Protein AF-A0A349LLX9-F1 (afdb_monomer)

Mean predicted aligned error: 4.45 Å

Nearest PDB structures (foldseek):
  3tfz-assembly1_B  TM=7.597E-01  e=1.942E-01  Streptomyces sp. R1128
  3qsz-assembly1_A  TM=7.646E-01  e=7.397E-01  Xanthomonas citri
  4gjt-assembly1_A-2  TM=5.161E-01  e=1.278E+00  Measles virus strain Ichinose-B95a
  8th5-assembly2_B  TM=6.497E-01  e=3.592E+00  Homo sapiens
  3px3-assembly1_D  TM=4.288E-01  e=2.347E+00  Streptomyces fradiae

Sequence (88 aa):
MHINTNYTVPIQPCNAYAFLIDYEASQNIAGVVDVKILSRSANKVSISRVLEEEILFFHVELKTVVEYTEVPYNLLSFEQVGGDAKYL

Secondary structure (DSSP, 8-state):
---------S--HHHHHHHHT--GGGGGSTTEEEEEEEEEETTEEEEEEEEEEEETTEEEEEEEEEEEEEETTTEEEEEEEEEEEEE-

pLDDT: mean 91.9, std 6.92, range [55.88, 97.56]

Solvent-accessible surface area (backbone atoms only — not comparable to full-atom values): 5362 Å² total; per-residue (Å²): 140,89,89,85,87,86,86,87,73,103,66,55,57,68,61,49,39,55,58,72,69,42,65,73,65,50,52,75,41,88,43,39,77,43,74,42,81,74,47,76,55,98,51,36,38,33,32,39,37,32,33,49,46,80,59,96,90,42,51,34,43,38,39,36,29,38,39,35,41,59,41,88,74,76,47,77,48,75,47,76,79,45,71,53,77,46,83,108

Foldseek 3Di:
DDDDDDDDDPDDLQVVQVVVPPQVCCCVPAQWPDKDFPDDDDQKTKMWTWGWDDDPPWTKIKIWIKMWGDDRSPDIDIDTPDIDMDTD

Radius of gyration: 14.86 Å; Cα contacts (8 Å, |Δi|>4): 143; chains: 1; bounding box: 31×29×37 Å

Structure (mmCIF, N/CA/C/O backbone):
data_AF-A0A349LLX9-F1
#
_entry.id   AF-A0A349LLX9-F1
#
loop_
_atom_site.group_PDB
_atom_site.id
_atom_site.type_symbol
_atom_site.label_atom_id
_atom_site.label_alt_id
_atom_site.label_comp_id
_atom_site.label_asym_id
_atom_site.label_entity_id
_atom_site.label_seq_id
_atom_site.pdbx_PDB_ins_code
_atom_site.Cartn_x
_atom_site.Cartn_y
_atom_site.Cartn_z
_atom_site.occupancy
_atom_site.B_iso_or_equiv
_atom_site.auth_seq_id
_atom_site.auth_comp_id
_atom_site.auth_asym_id
_atom_site.auth_atom_id
_atom_site.pdbx_PDB_model_num
ATOM 1 N N . MET A 1 1 ? 13.679 -1.068 16.448 1.00 66.06 1 MET A N 1
ATOM 2 C CA . MET A 1 1 ? 13.945 -2.425 15.920 1.00 66.06 1 MET A CA 1
ATOM 3 C C . MET A 1 1 ? 13.794 -2.349 14.410 1.00 66.06 1 MET A C 1
ATOM 5 O O . MET A 1 1 ? 12.830 -1.743 13.972 1.00 66.06 1 MET A O 1
ATOM 9 N N . HIS A 1 2 ? 14.745 -2.862 13.631 1.00 85.81 2 HIS A N 1
ATOM 10 C CA . HIS A 1 2 ? 14.688 -2.847 12.164 1.00 85.81 2 HIS A CA 1
ATOM 11 C C . HIS A 1 2 ? 14.788 -4.290 11.671 1.00 85.81 2 HIS A C 1
ATOM 13 O O . HIS A 1 2 ? 15.712 -5.000 12.067 1.00 85.81 2 HIS A O 1
ATOM 19 N N . ILE A 1 3 ? 13.829 -4.726 10.858 1.00 93.06 3 ILE A N 1
ATOM 20 C CA . ILE A 1 3 ? 13.758 -6.088 10.318 1.00 93.06 3 ILE A CA 1
ATOM 21 C C . ILE A 1 3 ? 14.006 -5.994 8.813 1.00 93.06 3 ILE A C 1
ATOM 23 O O . ILE A 1 3 ? 13.398 -5.166 8.141 1.00 93.06 3 ILE A O 1
ATOM 27 N N . ASN A 1 4 ? 14.909 -6.823 8.289 1.00 94.81 4 ASN A N 1
ATOM 28 C CA . ASN A 1 4 ? 15.200 -6.916 6.860 1.00 94.81 4 ASN A CA 1
ATOM 29 C C . ASN A 1 4 ? 14.980 -8.361 6.396 1.00 94.81 4 ASN A C 1
ATOM 31 O O . ASN A 1 4 ? 15.384 -9.300 7.082 1.00 94.81 4 ASN A O 1
ATOM 35 N N . THR A 1 5 ? 14.321 -8.526 5.253 1.00 95.56 5 THR A N 1
ATOM 36 C CA . THR A 1 5 ? 14.043 -9.819 4.629 1.00 95.56 5 THR A CA 1
ATOM 37 C C . THR A 1 5 ? 14.109 -9.679 3.113 1.00 95.56 5 THR A C 1
ATOM 39 O O . THR A 1 5 ? 13.809 -8.613 2.578 1.00 95.56 5 THR A O 1
ATOM 42 N N . ASN A 1 6 ? 14.485 -10.760 2.428 1.00 95.19 6 ASN A N 1
ATOM 43 C CA . ASN A 1 6 ? 14.604 -10.808 0.976 1.00 95.19 6 ASN A CA 1
ATOM 44 C C . ASN A 1 6 ? 13.865 -12.031 0.429 1.00 95.19 6 ASN A C 1
ATOM 46 O O . ASN A 1 6 ? 13.929 -13.116 1.006 1.00 95.19 6 ASN A O 1
ATOM 50 N N . TYR A 1 7 ? 13.214 -11.862 -0.718 1.00 93.50 7 TYR A N 1
ATOM 51 C CA . TYR A 1 7 ? 12.565 -12.934 -1.467 1.00 93.50 7 TYR A CA 1
ATOM 52 C C . TYR A 1 7 ? 12.903 -12.806 -2.956 1.00 93.50 7 TYR A C 1
ATOM 54 O O . TYR A 1 7 ? 13.251 -11.731 -3.440 1.00 93.50 7 TYR A O 1
ATOM 62 N N . THR A 1 8 ? 12.833 -13.912 -3.694 1.00 95.38 8 THR A N 1
ATOM 63 C CA . THR A 1 8 ? 13.112 -13.942 -5.136 1.00 95.38 8 THR A CA 1
ATOM 64 C C . THR A 1 8 ? 11.950 -14.593 -5.863 1.00 95.38 8 THR A C 1
ATOM 66 O O . THR A 1 8 ? 11.496 -15.668 -5.481 1.00 95.38 8 THR A O 1
ATOM 69 N N . VAL A 1 9 ? 11.476 -13.934 -6.917 1.00 94.75 9 VAL A N 1
ATOM 70 C CA . VAL A 1 9 ? 10.335 -14.366 -7.729 1.00 94.75 9 VAL A CA 1
ATOM 71 C C . VAL A 1 9 ? 10.663 -14.206 -9.218 1.00 94.75 9 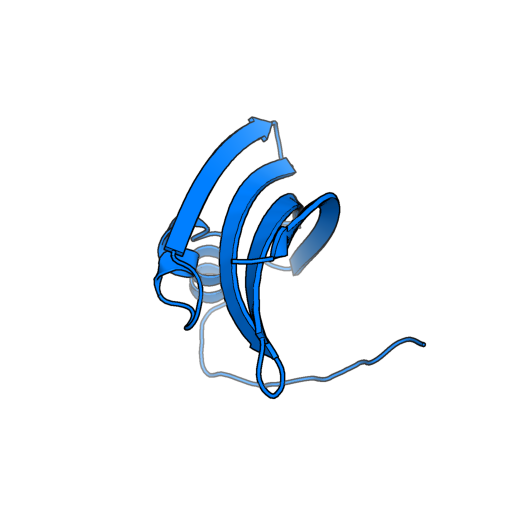VAL A C 1
ATOM 73 O O . VAL A 1 9 ? 11.344 -13.246 -9.586 1.00 94.75 9 VAL A O 1
ATOM 76 N N . PRO A 1 10 ? 10.198 -15.115 -10.096 1.00 96.56 10 PRO A N 1
ATOM 77 C CA . PRO A 1 10 ? 10.473 -15.058 -11.531 1.00 96.56 10 PRO A CA 1
ATOM 78 C C . PRO A 1 10 ? 9.532 -14.067 -12.244 1.00 96.56 10 PRO A C 1
ATOM 80 O O . PRO A 1 10 ? 8.699 -14.456 -13.058 1.00 96.56 10 PRO A O 1
ATOM 83 N N . ILE A 1 11 ? 9.645 -12.777 -11.925 1.00 96.06 11 ILE A N 1
ATOM 84 C CA . ILE A 1 11 ? 8.827 -11.694 -12.492 1.00 96.06 11 ILE A CA 1
ATOM 85 C C . ILE A 1 11 ? 9.723 -10.605 -13.095 1.00 96.06 11 ILE A C 1
ATOM 87 O O . ILE A 1 11 ? 10.796 -10.299 -12.579 1.00 96.06 11 ILE A O 1
ATOM 91 N N . GLN A 1 12 ? 9.296 -10.015 -14.211 1.00 95.62 12 GLN A N 1
ATOM 92 C CA . GLN A 1 12 ? 10.019 -8.907 -14.839 1.00 95.62 12 GLN A CA 1
ATOM 93 C C . GLN A 1 12 ? 9.860 -7.610 -14.023 1.00 95.62 12 GLN A C 1
ATOM 95 O O . GLN A 1 12 ? 8.776 -7.387 -13.479 1.00 95.62 12 GLN A O 1
ATOM 100 N N . PRO A 1 13 ? 10.864 -6.706 -13.992 1.00 92.62 13 PRO A N 1
ATOM 101 C CA . PRO A 1 13 ? 10.808 -5.481 -13.186 1.00 92.62 13 PRO A CA 1
ATOM 102 C C . PRO A 1 13 ? 9.575 -4.603 -13.432 1.00 92.62 13 PRO A C 1
ATOM 104 O O . PRO A 1 13 ? 9.004 -4.077 -12.482 1.00 92.62 13 PRO A O 1
ATOM 107 N N . CYS A 1 14 ? 9.113 -4.479 -14.682 1.00 93.81 14 CYS A N 1
ATOM 108 C CA . CYS A 1 14 ? 7.912 -3.699 -14.994 1.00 93.81 14 CYS A CA 1
ATOM 109 C C . CYS A 1 14 ? 6.641 -4.316 -14.402 1.00 93.81 14 CYS A C 1
ATOM 111 O O . CYS A 1 14 ? 5.817 -3.597 -13.846 1.00 93.81 14 CYS A O 1
ATOM 113 N N . ASN A 1 15 ? 6.515 -5.643 -14.471 1.00 95.38 15 ASN A N 1
ATOM 114 C CA . ASN A 1 15 ? 5.376 -6.365 -13.905 1.00 95.38 15 ASN A CA 1
ATOM 115 C C . ASN A 1 15 ? 5.421 -6.341 -12.373 1.00 95.38 15 ASN A C 1
ATOM 11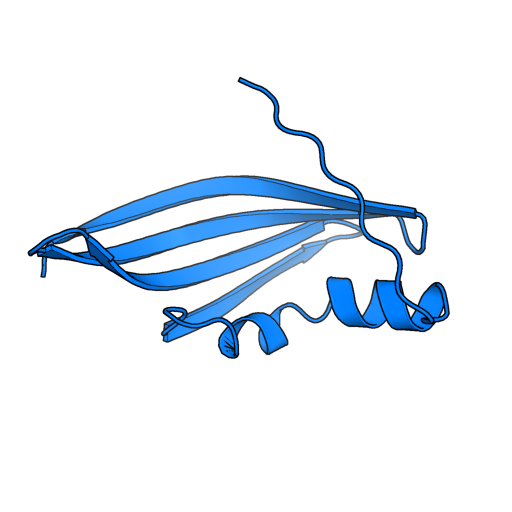7 O O . ASN A 1 15 ? 4.383 -6.206 -11.736 1.00 95.38 15 ASN A O 1
ATOM 121 N N . ALA A 1 16 ? 6.619 -6.417 -11.782 1.00 94.12 16 ALA A N 1
ATOM 122 C CA . ALA A 1 16 ? 6.807 -6.262 -10.343 1.00 94.12 16 ALA A CA 1
ATOM 123 C C . ALA A 1 16 ? 6.390 -4.865 -9.875 1.00 94.12 16 ALA A C 1
ATOM 125 O O . ALA A 1 16 ? 5.640 -4.737 -8.915 1.00 94.12 16 ALA A O 1
ATOM 126 N N . TYR A 1 17 ? 6.835 -3.819 -10.575 1.00 94.88 17 TYR A N 1
ATOM 127 C CA . TYR A 1 17 ? 6.449 -2.451 -10.250 1.00 94.88 17 TYR A CA 1
ATOM 128 C C . TYR A 1 17 ? 4.936 -2.248 -10.387 1.00 94.88 17 TYR A C 1
ATOM 130 O O . TYR A 1 17 ? 4.323 -1.760 -9.446 1.00 94.88 17 TYR A O 1
ATOM 138 N N . ALA A 1 18 ? 4.327 -2.701 -11.491 1.00 94.94 18 ALA A N 1
ATOM 139 C CA . ALA A 1 18 ? 2.879 -2.622 -11.696 1.00 94.94 18 ALA A CA 1
ATOM 140 C C . ALA A 1 18 ? 2.090 -3.340 -10.588 1.00 94.94 18 ALA A C 1
ATOM 142 O O . ALA A 1 18 ? 1.105 -2.802 -10.097 1.00 94.94 18 ALA A O 1
ATOM 143 N N . PHE A 1 19 ? 2.561 -4.514 -10.154 1.00 93.25 19 PHE A N 1
ATOM 144 C CA . PHE A 1 19 ? 1.976 -5.255 -9.037 1.00 93.25 19 PHE A CA 1
ATOM 145 C C . PHE A 1 19 ? 2.075 -4.489 -7.709 1.00 93.25 19 PHE A C 1
ATOM 147 O O . PHE A 1 19 ? 1.115 -4.443 -6.949 1.00 93.25 19 PHE A O 1
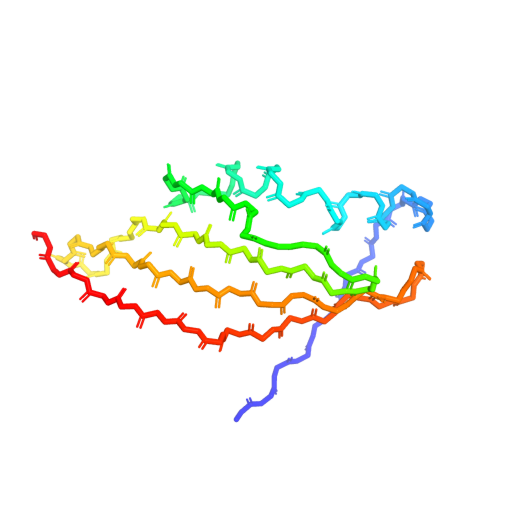ATOM 154 N N . LEU A 1 20 ? 3.224 -3.872 -7.420 1.00 93.44 20 LEU A N 1
ATOM 155 C CA . LEU A 1 20 ? 3.451 -3.158 -6.160 1.00 93.44 20 LEU A CA 1
ATOM 156 C C . LEU A 1 20 ? 2.642 -1.856 -6.041 1.00 93.44 20 LEU A C 1
ATOM 158 O O . LEU A 1 20 ? 2.306 -1.461 -4.925 1.00 93.44 20 LEU A O 1
ATOM 162 N N . ILE A 1 21 ? 2.344 -1.189 -7.160 1.00 94.94 21 ILE A N 1
ATOM 163 C CA . ILE A 1 21 ? 1.571 0.068 -7.185 1.00 94.94 21 ILE A CA 1
ATOM 164 C C . ILE A 1 21 ? 0.071 -0.140 -7.430 1.00 94.94 21 ILE A C 1
ATOM 166 O O . ILE A 1 21 ? -0.678 0.838 -7.513 1.00 94.94 21 ILE A O 1
ATOM 170 N N . ASP A 1 22 ? -0.383 -1.389 -7.559 1.00 94.69 22 ASP A N 1
ATOM 171 C CA . ASP A 1 22 ? -1.807 -1.718 -7.599 1.00 94.69 22 ASP A CA 1
ATOM 172 C C . ASP A 1 22 ? -2.392 -1.648 -6.184 1.00 94.69 22 ASP A C 1
ATOM 174 O O . ASP A 1 22 ? -2.603 -2.630 -5.470 1.00 94.69 22 ASP A O 1
ATOM 178 N N . TYR A 1 23 ? -2.586 -0.414 -5.739 1.00 93.56 23 TYR A N 1
ATOM 179 C CA . TYR A 1 23 ? -3.036 -0.118 -4.394 1.00 93.56 23 TYR A CA 1
ATOM 180 C C . TYR A 1 23 ? -4.458 -0.594 -4.115 1.00 93.56 23 TYR A C 1
ATOM 182 O O . TYR A 1 23 ? -4.762 -0.946 -2.977 1.00 93.56 23 TYR A O 1
ATOM 190 N N . GLU A 1 24 ? -5.327 -0.617 -5.121 1.00 91.62 24 GLU A N 1
ATOM 191 C CA . GLU A 1 24 ? -6.706 -1.084 -4.969 1.00 91.62 24 GLU A CA 1
ATOM 192 C C . GLU A 1 24 ? -6.745 -2.607 -4.805 1.00 91.62 24 GLU A C 1
ATOM 194 O O . GLU A 1 24 ? -7.509 -3.106 -3.979 1.00 91.62 24 GLU A O 1
ATOM 199 N 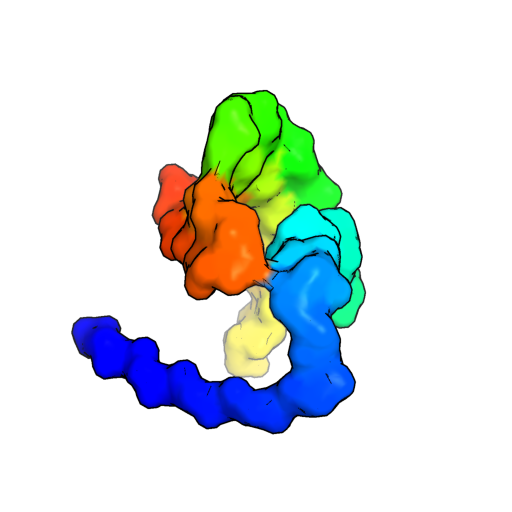N . ALA A 1 25 ? -5.824 -3.344 -5.443 1.00 91.12 25 ALA A N 1
ATOM 200 C CA . ALA A 1 25 ? -5.666 -4.777 -5.202 1.00 91.12 25 ALA A CA 1
ATOM 201 C C . ALA A 1 25 ? -5.313 -5.129 -3.746 1.00 91.12 25 ALA A C 1
ATOM 203 O O . ALA A 1 25 ? -5.487 -6.286 -3.354 1.00 91.12 25 ALA A O 1
ATOM 204 N N . SER A 1 26 ? -4.894 -4.160 -2.917 1.00 85.12 26 SER A N 1
ATOM 205 C CA . SER A 1 26 ? -4.714 -4.386 -1.475 1.00 85.12 26 SER A CA 1
ATOM 206 C C . SER A 1 26 ? -6.011 -4.733 -0.730 1.00 85.12 26 SER A C 1
ATOM 208 O O . SER A 1 26 ? -5.923 -5.295 0.356 1.00 85.12 26 SER A O 1
ATOM 210 N N . GLN A 1 27 ? -7.192 -4.523 -1.328 1.00 89.88 27 GLN A N 1
ATOM 211 C CA . GLN A 1 27 ? -8.466 -5.066 -0.822 1.00 89.88 27 GLN A CA 1
ATOM 212 C C . GLN A 1 27 ? -8.486 -6.601 -0.740 1.00 89.88 27 GLN A C 1
ATOM 214 O O . GLN A 1 27 ? -9.281 -7.165 -0.000 1.00 89.88 27 GLN A O 1
ATOM 219 N N . ASN A 1 28 ? -7.612 -7.294 -1.478 1.00 88.50 28 ASN A N 1
ATOM 220 C CA . ASN A 1 28 ? -7.523 -8.757 -1.436 1.00 88.50 28 ASN A CA 1
ATOM 221 C C . ASN A 1 28 ? -6.689 -9.283 -0.255 1.00 88.50 28 ASN A C 1
ATOM 223 O O . ASN A 1 28 ? -6.566 -10.497 -0.082 1.00 88.50 28 ASN A O 1
ATOM 227 N N . ILE A 1 29 ? -6.067 -8.399 0.531 1.00 87.38 29 ILE A N 1
ATOM 228 C CA . ILE A 1 29 ? -5.349 -8.787 1.745 1.00 87.38 29 ILE A CA 1
ATOM 229 C C . ILE A 1 29 ? -6.390 -9.131 2.813 1.00 87.38 29 ILE A C 1
ATOM 231 O O . ILE A 1 29 ? -7.324 -8.369 3.046 1.00 87.38 29 ILE A O 1
ATOM 235 N N . ALA A 1 30 ? -6.227 -10.283 3.467 1.00 88.94 30 ALA A N 1
ATOM 236 C CA . ALA A 1 30 ? -7.116 -10.698 4.547 1.00 88.94 30 ALA A CA 1
ATOM 237 C C . ALA A 1 30 ? -7.206 -9.611 5.634 1.00 88.94 30 ALA A C 1
ATOM 239 O O . ALA A 1 30 ? -6.192 -9.021 5.998 1.00 88.94 30 ALA A O 1
ATOM 240 N N . GLY A 1 31 ? -8.421 -9.346 6.115 1.00 90.19 31 GLY A N 1
ATOM 241 C CA . GLY A 1 31 ? -8.695 -8.308 7.111 1.00 90.19 31 GLY A CA 1
ATOM 242 C C . GLY A 1 31 ? -8.904 -6.906 6.530 1.00 90.19 31 GLY A C 1
ATOM 243 O O . GLY A 1 31 ? -9.474 -6.064 7.209 1.00 90.19 31 GLY A O 1
ATOM 244 N N . VAL A 1 32 ? -8.530 -6.619 5.277 1.00 92.31 32 VAL A N 1
ATOM 245 C CA . VAL A 1 32 ? -8.829 -5.314 4.660 1.00 92.31 32 VAL A CA 1
ATOM 246 C C . VAL A 1 32 ? -10.305 -5.249 4.268 1.00 92.31 32 VAL A C 1
ATOM 248 O O . VAL A 1 32 ? -10.754 -6.008 3.412 1.00 92.31 32 VAL A O 1
ATOM 251 N N . VAL A 1 33 ? -11.049 -4.313 4.858 1.00 93.88 33 VAL A N 1
ATOM 252 C CA . VAL A 1 33 ? -12.485 -4.122 4.585 1.00 93.88 33 VAL A CA 1
ATOM 253 C C . VAL A 1 33 ? -12.779 -2.905 3.712 1.00 93.88 33 VAL A C 1
ATOM 255 O O . VAL A 1 33 ? -13.781 -2.890 3.004 1.00 93.88 33 VAL A O 1
ATOM 258 N N . ASP A 1 34 ? -11.900 -1.900 3.713 1.00 94.44 34 ASP A N 1
ATOM 259 C CA . ASP A 1 34 ? -12.012 -0.747 2.817 1.00 94.44 34 ASP A CA 1
ATOM 260 C C . ASP A 1 34 ? -10.637 -0.210 2.414 1.00 94.44 34 ASP A C 1
ATOM 262 O O . ASP A 1 34 ? -9.680 -0.220 3.195 1.00 94.44 34 ASP A O 1
ATOM 266 N N . VAL A 1 35 ? -10.552 0.286 1.180 1.00 95.19 35 VAL A N 1
ATOM 267 C CA . VAL A 1 35 ? -9.361 0.936 0.624 1.00 95.19 35 VAL A CA 1
ATOM 268 C C . VAL A 1 35 ? -9.813 2.093 -0.242 1.00 95.19 35 V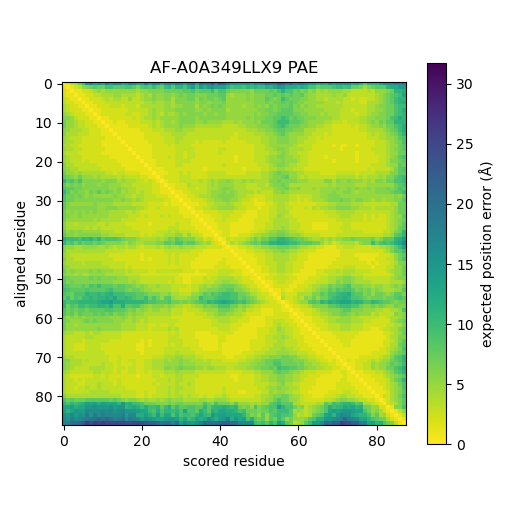AL A C 1
ATOM 270 O O . VAL A 1 35 ? -10.634 1.924 -1.142 1.00 95.19 35 VAL A O 1
ATOM 273 N N . LYS A 1 36 ? -9.215 3.262 -0.025 1.00 95.75 36 LYS A N 1
ATOM 274 C CA . LYS A 1 36 ? -9.497 4.447 -0.825 1.00 95.75 36 LYS A CA 1
ATOM 275 C C . LYS A 1 36 ? -8.236 5.259 -1.059 1.00 95.75 36 LYS A C 1
ATOM 277 O O . LYS A 1 36 ? -7.537 5.642 -0.124 1.00 95.75 36 LYS A O 1
ATOM 282 N N . ILE A 1 37 ? -7.975 5.572 -2.324 1.00 96.44 37 ILE A N 1
ATOM 283 C CA . ILE A 1 37 ? -6.926 6.519 -2.699 1.00 96.44 37 ILE A CA 1
ATOM 284 C C . ILE A 1 37 ? -7.402 7.922 -2.307 1.00 96.44 37 ILE A C 1
ATOM 286 O O . ILE A 1 37 ? -8.418 8.409 -2.802 1.00 96.44 37 ILE A O 1
ATOM 290 N N . LEU A 1 38 ? -6.676 8.565 -1.397 1.00 96.50 38 LEU A N 1
ATOM 291 C CA . LEU A 1 38 ? -6.961 9.925 -0.940 1.00 96.50 38 LEU A CA 1
ATOM 292 C C . LEU A 1 38 ? -6.350 10.962 -1.877 1.00 96.50 38 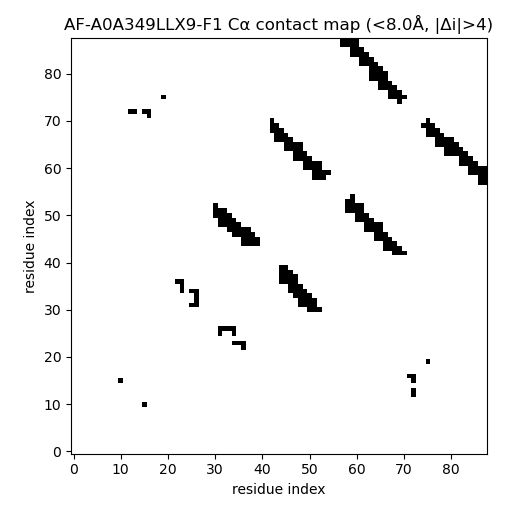LEU A C 1
ATOM 294 O O . LEU A 1 38 ? -6.970 11.983 -2.170 1.00 96.50 38 LEU A O 1
ATOM 298 N N . SER A 1 39 ? -5.126 10.712 -2.340 1.00 96.44 39 SER A N 1
ATOM 299 C CA . SER A 1 39 ? -4.418 11.612 -3.243 1.00 96.44 39 SER A CA 1
ATOM 300 C C . SER A 1 39 ? -3.340 10.885 -4.040 1.00 96.44 39 SER A C 1
ATOM 302 O O . SER A 1 39 ? -2.817 9.845 -3.636 1.00 96.44 39 SER A O 1
ATOM 304 N N . ARG A 1 40 ? -2.992 11.471 -5.186 1.00 95.94 40 ARG A N 1
ATOM 305 C CA . ARG A 1 40 ? -1.850 11.083 -6.012 1.00 95.94 40 ARG A CA 1
ATOM 306 C C . ARG A 1 40 ? -1.173 12.354 -6.509 1.00 95.94 40 ARG A C 1
ATOM 308 O O . ARG A 1 40 ? -1.824 13.189 -7.132 1.00 95.94 40 ARG A O 1
ATOM 315 N N . SER A 1 41 ? 0.110 12.514 -6.210 1.00 93.31 41 SER A N 1
ATOM 316 C CA . SER A 1 41 ? 0.892 13.692 -6.590 1.00 93.31 41 SER A CA 1
ATOM 317 C C . SER A 1 41 ? 2.323 13.295 -6.919 1.00 93.31 41 SER A C 1
ATOM 319 O O . SER A 1 41 ? 3.036 12.787 -6.058 1.00 93.31 41 SER A O 1
ATOM 321 N N . ALA A 1 42 ? 2.747 13.550 -8.159 1.00 92.75 42 ALA A N 1
ATOM 322 C CA . ALA A 1 42 ? 4.055 13.157 -8.676 1.00 92.75 42 ALA A CA 1
ATOM 323 C C . ALA A 1 42 ? 4.355 11.671 -8.405 1.00 92.75 42 ALA A C 1
ATOM 325 O O . ALA A 1 42 ? 3.773 10.807 -9.054 1.00 92.75 42 ALA A O 1
ATOM 326 N N . ASN A 1 43 ? 5.238 11.386 -7.450 1.00 95.12 43 ASN A N 1
ATOM 327 C CA . ASN A 1 43 ? 5.640 10.044 -7.049 1.00 95.12 43 ASN A CA 1
ATOM 328 C C . ASN A 1 43 ? 5.128 9.646 -5.655 1.00 95.12 43 ASN A C 1
ATOM 330 O O . ASN A 1 43 ? 5.656 8.713 -5.056 1.00 95.12 43 ASN A O 1
ATOM 334 N N . LYS A 1 44 ? 4.145 10.371 -5.116 1.00 96.94 44 LYS A N 1
ATOM 335 C CA . LYS A 1 44 ? 3.521 10.090 -3.825 1.00 96.94 44 LYS A CA 1
ATOM 336 C C . LYS A 1 44 ? 2.052 9.728 -3.974 1.00 96.94 44 LYS A C 1
ATOM 338 O O . LYS A 1 44 ? 1.312 10.387 -4.711 1.00 96.94 44 LYS A O 1
ATOM 343 N N . VAL A 1 45 ? 1.620 8.719 -3.224 1.00 97.56 45 VAL A N 1
ATOM 344 C CA . VAL A 1 45 ? 0.225 8.262 -3.183 1.00 97.56 45 VAL A CA 1
ATOM 345 C C . VAL A 1 45 ? -0.203 8.086 -1.736 1.00 97.56 45 VAL A C 1
ATOM 347 O O . VAL A 1 45 ? 0.446 7.368 -0.984 1.00 97.56 45 VAL A O 1
ATOM 350 N N . SER A 1 46 ? -1.296 8.735 -1.340 1.00 97.06 46 SER A N 1
ATOM 351 C CA . SER A 1 46 ? -1.867 8.597 0.002 1.00 97.06 46 SER A CA 1
ATOM 352 C C . SER A 1 46 ? -3.135 7.760 -0.057 1.00 97.06 46 SER A C 1
ATOM 354 O O . SER A 1 46 ? -3.984 7.969 -0.928 1.00 97.06 46 SER A O 1
ATOM 356 N N . ILE A 1 47 ? -3.260 6.797 0.851 1.00 96.31 47 ILE A N 1
ATOM 357 C CA . ILE A 1 47 ? -4.328 5.795 0.847 1.00 96.31 47 ILE A CA 1
ATOM 358 C C . ILE A 1 47 ? -4.883 5.664 2.253 1.00 96.31 47 ILE A C 1
ATOM 360 O O . ILE A 1 47 ? -4.119 5.456 3.194 1.00 96.31 47 ILE A O 1
ATOM 364 N N . SER A 1 48 ? -6.206 5.731 2.390 1.00 95.44 48 SER A N 1
ATOM 365 C CA . SER A 1 48 ? -6.882 5.281 3.601 1.00 95.44 48 SER A CA 1
ATOM 366 C C . SER A 1 48 ? -7.223 3.803 3.491 1.00 95.44 48 SER A C 1
ATOM 368 O O . SER A 1 48 ? -7.719 3.359 2.453 1.00 95.44 48 SER A O 1
ATOM 370 N N . ARG A 1 49 ? -7.002 3.060 4.572 1.00 94.38 49 ARG A N 1
ATOM 371 C CA . ARG A 1 49 ? -7.430 1.669 4.711 1.00 94.38 49 ARG A CA 1
ATOM 372 C C . ARG A 1 49 ? -8.213 1.480 5.994 1.00 94.38 49 ARG A C 1
ATOM 374 O O . ARG A 1 49 ? -7.859 2.073 7.015 1.00 94.38 49 ARG A O 1
ATOM 381 N N . VAL A 1 50 ? -9.216 0.619 5.935 1.00 94.56 50 VAL A N 1
ATOM 382 C CA . VAL A 1 50 ? -9.888 0.074 7.112 1.00 94.56 50 VAL A CA 1
ATOM 383 C C . VAL A 1 50 ? -9.578 -1.416 7.167 1.00 94.56 50 VAL A C 1
ATOM 385 O O . VAL A 1 50 ? -9.729 -2.118 6.165 1.00 94.56 50 VAL A O 1
ATOM 388 N N . LEU A 1 51 ? -9.094 -1.868 8.318 1.00 92.81 51 LEU A N 1
ATOM 389 C CA . LEU A 1 51 ? -8.773 -3.259 8.611 1.00 92.81 51 LEU A CA 1
ATOM 390 C C . LEU A 1 51 ? -9.645 -3.738 9.771 1.00 92.81 51 LEU A C 1
ATOM 392 O O . LEU A 1 51 ? -9.787 -3.021 10.760 1.00 92.81 51 LEU A O 1
ATOM 396 N N . GLU A 1 52 ? -10.171 -4.947 9.666 1.00 93.56 52 GLU A N 1
ATOM 397 C CA . GLU A 1 52 ? -10.776 -5.689 10.766 1.00 93.56 52 GLU A CA 1
ATOM 398 C C . GLU A 1 52 ? -9.854 -6.850 11.136 1.00 93.56 52 GLU A C 1
ATOM 400 O O . GLU A 1 52 ? -9.480 -7.663 10.288 1.00 93.56 52 GLU A O 1
ATOM 405 N N . GLU A 1 53 ? -9.471 -6.914 12.408 1.00 89.94 53 GLU A N 1
ATOM 406 C CA . GLU A 1 53 ? -8.535 -7.910 12.927 1.00 89.94 53 GLU A CA 1
ATOM 407 C C . GLU A 1 53 ? -9.065 -8.525 14.225 1.00 89.94 53 GLU A C 1
ATOM 409 O O . GLU A 1 53 ? -9.665 -7.847 15.065 1.00 89.94 53 GLU A O 1
ATOM 414 N N . GLU A 1 54 ? -8.777 -9.813 14.414 1.00 90.38 54 GLU A N 1
ATOM 415 C CA . GLU A 1 54 ? -9.037 -10.534 15.661 1.00 90.38 54 GLU A CA 1
ATOM 416 C C . GLU A 1 54 ? -7.762 -10.566 16.506 1.00 90.38 54 GLU A C 1
ATOM 418 O O . GLU A 1 54 ? -6.835 -11.345 16.259 1.00 90.38 54 GLU A O 1
ATOM 423 N N . ILE A 1 55 ? -7.706 -9.720 17.533 1.00 86.44 55 ILE A N 1
ATOM 424 C CA . ILE A 1 55 ? -6.573 -9.666 18.459 1.00 86.44 55 ILE A CA 1
ATOM 425 C C . ILE A 1 55 ? -6.977 -10.362 19.754 1.00 86.44 55 ILE A C 1
ATOM 427 O O . ILE A 1 55 ? -7.629 -9.786 20.626 1.00 86.44 55 ILE A O 1
ATOM 431 N N . LEU A 1 56 ? -6.533 -11.613 19.898 1.00 88.88 56 LEU A N 1
ATOM 432 C CA . LEU A 1 56 ? -6.886 -12.511 21.003 1.00 88.88 56 LEU A CA 1
ATOM 433 C C . LEU A 1 56 ? -8.400 -12.772 21.086 1.00 88.88 56 LEU A C 1
ATOM 435 O O . LEU A 1 56 ? -8.882 -13.750 20.529 1.00 88.88 56 LEU A O 1
ATOM 439 N N . PHE A 1 57 ? -9.122 -11.930 21.821 1.00 88.00 57 PHE A N 1
ATOM 440 C CA . PHE A 1 57 ? -10.566 -12.005 22.069 1.00 88.00 57 PHE A CA 1
ATOM 441 C C . PHE A 1 57 ? -11.261 -10.659 21.811 1.00 88.00 57 PHE A C 1
ATOM 443 O O . PHE A 1 57 ? -12.388 -10.450 22.256 1.00 88.00 57 PHE A O 1
ATOM 450 N N . PHE A 1 58 ? -10.576 -9.739 21.129 1.00 87.62 58 PHE A N 1
ATOM 451 C CA . PHE A 1 58 ? -11.104 -8.444 20.729 1.00 87.62 58 PHE A CA 1
ATOM 452 C C . PHE A 1 58 ? -11.168 -8.356 19.209 1.00 87.62 58 PHE A C 1
ATOM 454 O O . PHE A 1 58 ? -10.144 -8.505 18.540 1.00 87.62 58 PHE A O 1
ATOM 461 N N . HIS A 1 59 ? -12.350 -8.020 18.707 1.00 90.88 59 HIS A N 1
ATOM 462 C CA . HIS A 1 59 ? -12.537 -7.592 17.333 1.00 90.88 59 HIS A CA 1
ATOM 463 C C . HIS A 1 59 ? -12.242 -6.089 17.252 1.00 90.88 59 HIS A C 1
ATOM 465 O O . HIS A 1 59 ? -12.846 -5.286 17.973 1.00 90.88 59 HIS A O 1
ATOM 471 N N . VAL A 1 60 ? -11.264 -5.698 16.437 1.00 91.88 60 VAL A N 1
ATOM 472 C CA . VAL A 1 60 ? -10.803 -4.305 16.355 1.00 91.88 60 VAL A CA 1
ATOM 473 C C . VAL A 1 60 ? -10.891 -3.810 14.921 1.00 91.88 60 VAL A C 1
ATOM 475 O O . VAL A 1 60 ? -10.373 -4.443 14.005 1.00 91.88 60 VAL A O 1
ATOM 478 N N . GLU A 1 61 ? -11.486 -2.630 14.756 1.00 93.38 61 GLU A N 1
ATOM 479 C CA . GLU A 1 61 ? -11.454 -1.875 13.506 1.00 93.38 61 GLU A CA 1
ATOM 480 C C . GLU A 1 61 ? -10.299 -0.866 13.565 1.00 93.38 61 GLU A C 1
ATOM 482 O O . GLU A 1 61 ? -10.239 -0.004 14.452 1.00 93.38 61 GLU A O 1
ATOM 487 N N . LEU A 1 62 ? -9.372 -0.966 12.616 1.00 91.75 62 LEU A N 1
ATOM 488 C CA . LEU A 1 62 ? -8.218 -0.084 12.479 1.00 91.75 62 LEU A CA 1
ATOM 489 C C . LEU A 1 62 ? -8.357 0.748 11.211 1.00 91.75 62 LEU A C 1
ATOM 491 O O . LEU A 1 62 ? -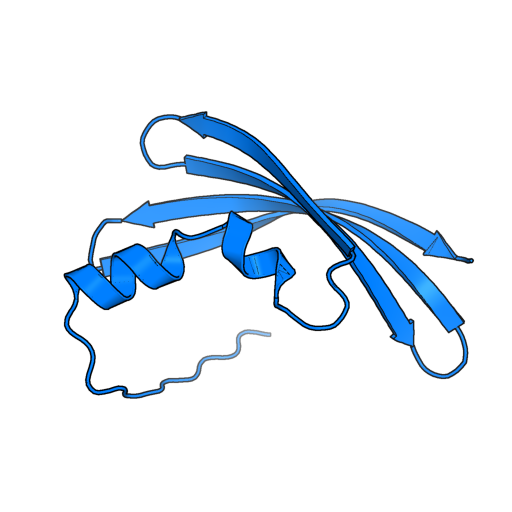8.359 0.219 10.100 1.00 91.75 62 LEU A O 1
ATOM 495 N N . LYS A 1 63 ? -8.399 2.068 11.365 1.00 94.50 63 LYS A N 1
ATOM 496 C CA . LYS A 1 63 ? -8.347 3.011 10.247 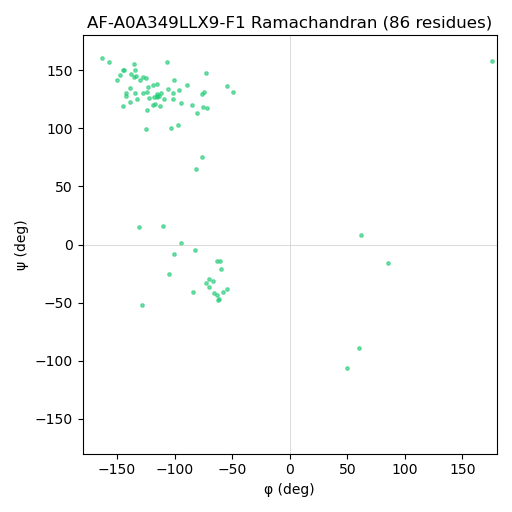1.00 94.50 63 LYS A CA 1
ATOM 497 C C . LYS A 1 63 ? -6.949 3.560 10.155 1.00 94.50 63 LYS A C 1
ATOM 499 O O . LYS A 1 63 ? -6.383 4.004 11.148 1.00 94.50 63 LYS A O 1
ATOM 504 N N . THR A 1 64 ? -6.372 3.531 8.966 1.00 94.25 64 THR A N 1
ATOM 505 C CA . THR A 1 64 ? -5.007 4.006 8.740 1.00 94.25 64 THR A CA 1
ATOM 506 C C . THR A 1 64 ? -4.944 4.867 7.497 1.00 94.25 64 THR A C 1
ATOM 508 O O . THR A 1 64 ? -5.707 4.672 6.552 1.00 94.25 64 THR A O 1
ATOM 511 N N . VAL A 1 65 ? -4.016 5.819 7.498 1.00 95.88 65 VAL A N 1
ATOM 512 C CA . VAL A 1 65 ? -3.601 6.542 6.299 1.00 95.88 65 VAL A CA 1
ATOM 513 C C . VAL A 1 65 ? -2.131 6.238 6.061 1.00 95.88 65 VAL A C 1
ATOM 515 O O . VAL A 1 65 ? -1.290 6.500 6.923 1.00 95.88 65 VAL A O 1
ATOM 518 N N . VAL A 1 66 ? -1.829 5.678 4.895 1.00 95.31 66 VAL A N 1
ATOM 519 C CA . VAL A 1 66 ? -0.476 5.305 4.479 1.00 95.31 66 VAL A CA 1
ATOM 520 C C . VAL A 1 66 ? -0.081 6.156 3.281 1.00 95.31 66 VAL A C 1
ATOM 522 O O . VAL A 1 66 ? -0.831 6.255 2.309 1.00 95.31 66 VAL A O 1
ATOM 525 N N . GLU A 1 67 ? 1.092 6.775 3.350 1.00 97.25 67 GLU A N 1
ATOM 526 C CA . GLU A 1 67 ? 1.709 7.484 2.235 1.00 97.25 67 GLU A CA 1
ATOM 527 C C . GLU A 1 67 ? 2.803 6.614 1.617 1.00 97.25 67 GLU A C 1
ATOM 529 O O . GLU A 1 67 ? 3.726 6.167 2.295 1.00 97.25 67 GLU A O 1
ATOM 534 N N . TYR A 1 68 ? 2.697 6.382 0.316 1.00 97.06 68 TYR A N 1
ATOM 535 C CA . TYR A 1 68 ? 3.665 5.660 -0.492 1.00 97.06 68 TYR A CA 1
ATOM 536 C C . TYR A 1 68 ? 4.531 6.641 -1.272 1.00 97.06 68 TYR A C 1
ATOM 538 O O . TYR A 1 68 ? 4.022 7.636 -1.785 1.00 97.06 68 TYR A O 1
ATOM 546 N N . THR A 1 69 ? 5.825 6.343 -1.396 1.00 97.56 69 THR A N 1
ATOM 547 C CA . THR A 1 69 ? 6.746 7.042 -2.299 1.00 97.56 69 THR A CA 1
ATOM 548 C C . THR A 1 69 ? 7.307 6.057 -3.317 1.00 97.56 69 THR A C 1
ATOM 550 O O . THR A 1 69 ? 7.957 5.068 -2.972 1.00 97.56 69 THR A O 1
ATOM 553 N N . GLU A 1 70 ? 7.053 6.340 -4.587 1.00 96.94 70 GLU A N 1
ATOM 554 C CA . GLU A 1 70 ? 7.404 5.496 -5.719 1.00 96.94 70 GLU A CA 1
ATOM 555 C C . GLU A 1 70 ? 8.733 5.945 -6.349 1.00 96.94 70 GLU A C 1
ATOM 557 O O . GLU A 1 70 ? 8.953 7.125 -6.638 1.00 96.94 70 GLU A O 1
ATOM 562 N N . VAL A 1 71 ? 9.622 4.987 -6.605 1.00 95.50 71 VAL A N 1
ATOM 563 C CA . VAL A 1 71 ? 10.782 5.130 -7.491 1.00 95.50 71 VAL A CA 1
ATOM 564 C C . VAL A 1 71 ? 10.678 4.009 -8.530 1.00 95.50 71 VAL A C 1
ATOM 566 O O . VAL A 1 71 ? 11.016 2.862 -8.214 1.00 95.50 71 VAL A O 1
ATOM 569 N N . PRO A 1 72 ? 10.182 4.302 -9.748 1.00 93.50 72 PRO A N 1
ATOM 570 C CA . PRO A 1 72 ? 9.833 3.280 -10.730 1.00 93.50 72 PRO A CA 1
ATOM 571 C C . PRO A 1 72 ? 10.935 2.241 -10.936 1.00 93.50 72 PRO A C 1
ATOM 573 O O . PRO A 1 72 ? 12.103 2.586 -11.120 1.00 93.50 72 PRO A O 1
ATOM 576 N N . TYR A 1 73 ? 10.542 0.965 -10.899 1.00 92.81 73 TYR A N 1
ATOM 577 C CA . TYR A 1 73 ? 11.413 -0.204 -11.101 1.00 92.81 73 TYR A CA 1
ATOM 578 C C . TYR A 1 73 ? 12.558 -0.383 -10.088 1.00 92.81 73 TYR A C 1
ATOM 580 O O . TYR A 1 73 ? 13.399 -1.257 -10.291 1.00 92.81 73 TYR A O 1
ATOM 588 N N . ASN A 1 74 ? 12.605 0.414 -9.016 1.00 91.62 74 ASN A N 1
ATOM 589 C CA . ASN A 1 74 ? 13.709 0.398 -8.056 1.00 91.62 74 ASN A CA 1
ATOM 590 C C . ASN A 1 74 ? 13.230 0.256 -6.607 1.00 91.62 74 ASN A C 1
ATOM 592 O O . ASN A 1 74 ? 13.697 -0.620 -5.885 1.00 91.62 74 ASN A O 1
ATOM 596 N N . LEU A 1 75 ? 12.292 1.103 -6.173 1.00 93.62 75 LEU A N 1
ATOM 597 C CA . LEU A 1 75 ? 11.871 1.154 -4.777 1.00 93.62 75 LEU A CA 1
ATOM 598 C C . LEU A 1 75 ? 10.414 1.592 -4.650 1.00 93.62 75 LEU A C 1
ATOM 600 O O . LEU A 1 75 ? 9.958 2.506 -5.332 1.00 93.62 75 LEU A O 1
ATOM 604 N N . LEU A 1 76 ? 9.718 0.978 -3.703 1.00 95.69 76 LEU A N 1
ATOM 605 C CA . LEU A 1 76 ? 8.483 1.494 -3.139 1.00 95.69 76 LEU A CA 1
ATOM 606 C C . LEU A 1 76 ? 8.688 1.596 -1.628 1.00 95.69 76 LEU A C 1
ATOM 608 O O . LEU A 1 76 ? 8.910 0.577 -0.974 1.00 95.69 76 LEU A O 1
ATOM 612 N N . SER A 1 77 ? 8.647 2.807 -1.081 1.00 96.00 77 SER A N 1
ATOM 613 C CA . SER A 1 77 ? 8.647 3.021 0.369 1.00 96.00 77 SER A CA 1
ATOM 614 C C . SER A 1 77 ? 7.266 3.455 0.842 1.00 96.00 77 SER A C 1
ATOM 616 O O . SER A 1 77 ? 6.462 3.965 0.059 1.00 96.00 77 SER A O 1
ATOM 618 N N . PHE A 1 78 ? 6.979 3.230 2.121 1.00 95.12 78 PHE A N 1
ATOM 619 C CA . PHE A 1 78 ? 5.713 3.615 2.728 1.00 95.12 78 PHE A CA 1
ATOM 620 C C . PHE A 1 78 ? 5.904 4.077 4.169 1.00 95.12 78 PHE A C 1
ATOM 622 O O . PHE A 1 78 ? 6.793 3.597 4.874 1.00 95.12 78 PHE A O 1
ATOM 629 N N . GLU A 1 79 ? 5.038 4.985 4.600 1.00 95.31 79 GLU A N 1
ATOM 630 C CA . GLU A 1 79 ? 4.958 5.487 5.967 1.00 95.31 79 GLU A CA 1
ATOM 631 C C . GLU A 1 79 ? 3.488 5.605 6.377 1.00 95.31 79 GLU A C 1
ATOM 633 O O . GLU A 1 79 ? 2.651 6.094 5.617 1.00 95.31 79 GLU A O 1
ATOM 638 N N . GLN A 1 80 ? 3.154 5.150 7.584 1.00 93.38 80 GLN A N 1
ATOM 639 C CA . GLN A 1 80 ? 1.836 5.397 8.157 1.00 93.38 80 GLN A CA 1
ATOM 640 C C . GLN A 1 80 ? 1.814 6.815 8.737 1.00 93.38 80 GLN A C 1
ATOM 642 O O . GLN A 1 80 ? 2.497 7.097 9.717 1.00 93.38 80 GLN A O 1
ATOM 647 N N . VAL A 1 81 ? 1.013 7.695 8.141 1.00 95.19 81 VAL A N 1
ATOM 648 C CA . VAL A 1 81 ? 0.924 9.120 8.510 1.00 95.19 81 VAL A CA 1
ATOM 649 C C . VAL A 1 81 ? -0.291 9.437 9.382 1.00 95.19 81 VAL A C 1
ATOM 651 O O . VAL A 1 81 ? -0.414 10.540 9.910 1.00 95.19 81 VAL A O 1
ATOM 654 N N . GLY A 1 82 ? -1.194 8.472 9.557 1.00 92.25 82 GLY A N 1
ATOM 655 C CA . GLY A 1 82 ? -2.345 8.605 10.440 1.00 92.25 82 GLY A CA 1
ATOM 656 C C . GLY A 1 82 ? -2.984 7.265 10.775 1.00 92.25 82 GLY A C 1
ATOM 657 O O . GLY A 1 82 ? -2.789 6.266 10.076 1.00 92.25 82 GLY A O 1
ATOM 658 N N . GLY A 1 83 ? -3.761 7.249 11.851 1.00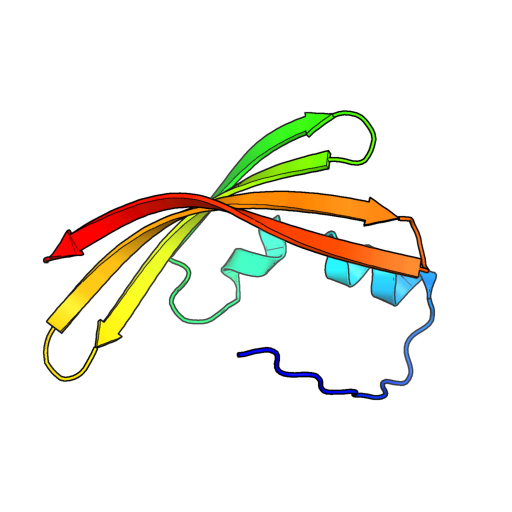 87.81 83 GLY A N 1
ATOM 659 C CA . GLY A 1 83 ? -4.659 6.148 12.147 1.00 87.81 83 GLY A CA 1
ATOM 660 C C . GLY A 1 83 ? -5.384 6.286 13.477 1.00 87.81 83 GLY A C 1
ATOM 661 O O . GLY A 1 83 ? -4.939 7.000 14.376 1.00 87.81 83 GLY A O 1
ATOM 662 N N . ASP A 1 84 ? -6.501 5.582 13.573 1.00 83.81 84 ASP A N 1
ATOM 663 C CA . ASP A 1 84 ? -7.340 5.451 14.753 1.00 83.81 84 ASP A CA 1
ATOM 664 C C . ASP A 1 84 ? -7.784 3.993 14.908 1.00 83.81 84 ASP A C 1
ATOM 666 O O . ASP A 1 84 ? -7.934 3.259 13.931 1.00 83.81 84 ASP A O 1
ATOM 670 N N . ALA A 1 85 ? -7.936 3.559 16.157 1.00 76.06 85 ALA A N 1
ATOM 671 C CA . ALA A 1 85 ? -8.392 2.219 16.497 1.00 76.06 85 ALA A CA 1
ATOM 672 C C . ALA A 1 85 ? -9.703 2.329 17.269 1.00 76.06 85 ALA A C 1
ATOM 674 O O . ALA A 1 85 ? -9.777 3.042 18.277 1.00 76.06 85 ALA A O 1
ATOM 675 N N . LYS A 1 86 ? -10.726 1.610 16.812 1.00 72.38 86 LYS A N 1
ATOM 676 C CA . LYS A 1 86 ? -12.012 1.511 17.494 1.00 72.38 86 LYS A CA 1
ATOM 677 C C . LYS A 1 86 ? -12.232 0.070 17.943 1.00 72.38 86 LYS A C 1
ATOM 679 O O . LYS A 1 86 ? -12.141 -0.859 17.148 1.00 72.38 86 LYS A O 1
ATOM 684 N N . TYR A 1 87 ? -12.541 -0.097 19.225 1.00 66.31 87 TYR A N 1
ATOM 685 C CA . TYR A 1 87 ? -13.013 -1.370 19.763 1.00 66.31 87 TYR A CA 1
ATOM 686 C C . TYR A 1 87 ? -14.478 -1.557 19.363 1.00 66.31 87 TYR A C 1
ATOM 688 O O . TYR A 1 87 ? -15.277 -0.628 19.546 1.00 66.31 87 TYR A O 1
ATOM 696 N N . LEU A 1 88 ? -14.802 -2.717 18.795 1.00 55.88 88 LEU A N 1
ATOM 697 C CA . LEU A 1 88 ? -16.162 -3.101 18.421 1.00 55.88 88 LEU A CA 1
ATOM 698 C C . LEU A 1 88 ? -16.777 -4.042 19.462 1.00 55.88 88 LEU A C 1
ATOM 700 O O . LEU A 1 88 ? -16.028 -4.836 20.075 1.00 55.88 88 LEU A O 1
#